Protein AF-A0A4Q2Y3R5-F1 (afdb_monomer_lite)

Radius of gyration: 30.72 Å; chains: 1; bounding box: 62×29×114 Å

pLDDT: mean 72.56, std 15.5, range [35.69, 91.5]

Structure (mmCIF, N/CA/C/O backbone):
data_AF-A0A4Q2Y3R5-F1
#
_entry.id   AF-A0A4Q2Y3R5-F1
#
loop_
_atom_site.group_PDB
_atom_site.id
_atom_site.type_symbol
_atom_site.label_atom_id
_atom_site.label_alt_id
_atom_site.label_comp_id
_atom_site.label_asym_id
_atom_site.label_entity_id
_atom_site.label_seq_id
_atom_site.pdbx_PDB_ins_code
_atom_site.Cartn_x
_atom_site.Cartn_y
_atom_site.Cartn_z
_atom_site.occupancy
_atom_site.B_iso_or_equiv
_atom_site.auth_seq_id
_atom_site.auth_comp_id
_atom_site.auth_asym_id
_atom_site.auth_atom_id
_atom_site.pdbx_PDB_model_num
ATOM 1 N N . MET A 1 1 ? -35.146 8.384 -92.054 1.00 38.84 1 MET A N 1
ATOM 2 C CA . MET A 1 1 ? -33.990 7.557 -91.633 1.00 38.84 1 MET A CA 1
ATOM 3 C C . MET A 1 1 ? -33.474 8.160 -90.329 1.00 38.84 1 MET A C 1
ATO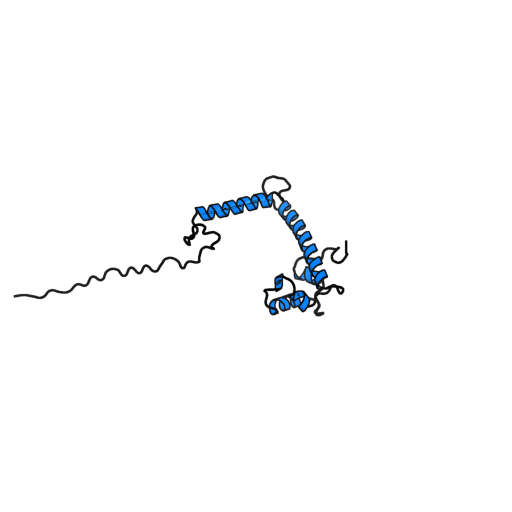M 5 O O . MET A 1 1 ? -33.186 9.342 -90.345 1.00 38.84 1 MET A O 1
ATOM 9 N N . LYS A 1 2 ? -33.761 7.505 -89.189 1.00 41.31 2 LYS A N 1
ATOM 10 C CA . LYS A 1 2 ? -32.809 6.776 -88.305 1.00 41.31 2 LYS A CA 1
ATOM 11 C C . LYS A 1 2 ? -31.945 7.717 -87.447 1.00 41.31 2 LYS A C 1
ATOM 13 O O . LYS A 1 2 ? -31.277 8.553 -88.025 1.00 41.31 2 LYS A O 1
ATOM 18 N N . THR A 1 3 ? -31.808 7.627 -86.126 1.00 42.69 3 THR A N 1
ATOM 19 C CA . THR A 1 3 ? -32.477 6.961 -84.984 1.00 42.69 3 THR A CA 1
ATOM 20 C C . THR A 1 3 ? -31.718 7.471 -83.747 1.00 42.69 3 THR A C 1
ATOM 22 O O . THR A 1 3 ? -30.535 7.787 -83.838 1.00 42.69 3 THR A O 1
ATOM 25 N N . ILE A 1 4 ? -32.397 7.547 -82.608 1.00 51.91 4 ILE A N 1
ATOM 26 C CA . ILE A 1 4 ? -31.857 7.869 -81.279 1.00 51.91 4 ILE A CA 1
ATOM 27 C C . ILE A 1 4 ? -30.954 6.712 -80.787 1.00 51.91 4 ILE A C 1
ATOM 29 O O . ILE A 1 4 ? -31.350 5.559 -80.940 1.00 51.91 4 ILE A O 1
ATOM 33 N N . SER A 1 5 ? -29.807 7.005 -80.157 1.00 44.25 5 SER A N 1
ATOM 34 C CA . SER A 1 5 ? -29.002 6.061 -79.342 1.00 44.25 5 SER A CA 1
ATOM 35 C C . SER A 1 5 ? -28.635 6.759 -78.020 1.00 44.25 5 SER A C 1
ATOM 37 O O . SER A 1 5 ? -27.967 7.786 -78.052 1.00 44.25 5 SER A O 1
ATOM 39 N N . ALA A 1 6 ? -29.287 6.420 -76.897 1.00 49.78 6 ALA A N 1
ATOM 40 C CA . ALA A 1 6 ? -28.858 5.444 -75.869 1.00 49.78 6 ALA A CA 1
ATOM 41 C C . ALA A 1 6 ? -27.566 5.883 -75.138 1.00 49.78 6 ALA A C 1
ATOM 43 O O . ALA A 1 6 ? -26.480 5.799 -75.695 1.00 49.78 6 ALA A O 1
ATOM 44 N N . LEU A 1 7 ? -27.656 6.563 -73.985 1.00 48.22 7 LEU A N 1
ATOM 45 C CA . LEU A 1 7 ? -27.725 6.006 -72.616 1.00 48.22 7 LEU A CA 1
ATOM 46 C C . LEU A 1 7 ? -26.669 4.923 -72.338 1.00 48.22 7 LEU A C 1
ATOM 48 O O . LEU A 1 7 ? -26.931 3.762 -72.612 1.00 48.22 7 LEU A O 1
ATOM 52 N N . PHE A 1 8 ? -25.559 5.294 -71.689 1.00 39.38 8 PHE A N 1
ATOM 53 C CA . PHE A 1 8 ? -24.842 4.430 -70.744 1.00 39.38 8 PHE A CA 1
ATOM 54 C C . PHE A 1 8 ? -24.212 5.280 -69.634 1.00 39.38 8 PHE A C 1
ATOM 56 O O . PHE A 1 8 ? -23.312 6.085 -69.855 1.00 39.38 8 PHE A O 1
ATOM 63 N N . ILE A 1 9 ? -24.749 5.094 -68.431 1.00 51.03 9 ILE A N 1
ATOM 64 C CA . ILE A 1 9 ? -24.208 5.551 -67.155 1.00 51.03 9 ILE A CA 1
ATOM 65 C C . ILE A 1 9 ? -23.039 4.624 -66.810 1.00 51.03 9 ILE A C 1
ATOM 67 O O . ILE A 1 9 ? -23.237 3.415 -66.708 1.00 51.03 9 ILE A O 1
ATOM 71 N N . THR A 1 10 ? -21.850 5.170 -66.566 1.00 46.34 10 THR A N 1
ATOM 72 C CA . THR A 1 10 ? -20.802 4.469 -65.809 1.00 46.34 10 THR A CA 1
ATOM 73 C C . THR A 1 10 ? -20.562 5.217 -64.510 1.00 46.34 10 THR A C 1
ATOM 75 O O . THR A 1 10 ? -19.721 6.107 -64.412 1.00 46.34 10 THR A O 1
ATOM 78 N N . PHE A 1 11 ? -21.358 4.843 -63.513 1.00 39.31 11 PHE A N 1
ATOM 79 C CA . PHE A 1 11 ? -21.099 5.110 -62.109 1.00 39.31 11 PHE A CA 1
ATOM 80 C C . PHE A 1 11 ? -20.009 4.120 -61.678 1.00 39.31 11 PHE A C 1
ATOM 82 O O . PHE A 1 11 ? -20.286 2.940 -61.471 1.00 39.31 11 PHE A O 1
ATOM 89 N N . ALA A 1 12 ? -18.757 4.567 -61.623 1.00 49.81 12 ALA A N 1
ATOM 90 C CA . ALA A 1 12 ? -17.654 3.777 -61.097 1.00 49.81 12 ALA A CA 1
ATOM 91 C C . ALA A 1 12 ? -17.049 4.511 -59.901 1.00 49.81 12 ALA A C 1
ATOM 93 O O . ALA A 1 12 ? -16.495 5.596 -60.046 1.00 49.81 12 ALA A O 1
ATOM 94 N N . GLY A 1 13 ? -17.149 3.883 -58.730 1.00 41.16 13 GLY A N 1
ATOM 95 C CA . GLY A 1 13 ? -16.237 4.146 -57.625 1.00 41.16 13 GLY A CA 1
ATOM 96 C C . GLY A 1 13 ? -16.736 5.103 -56.549 1.00 41.16 13 GLY A C 1
ATOM 97 O O . GLY A 1 13 ? -16.105 6.117 -56.280 1.00 41.16 13 GLY A O 1
ATOM 98 N N . ILE A 1 14 ? -17.775 4.707 -55.813 1.00 48.31 14 ILE A N 1
ATOM 99 C CA . ILE A 1 14 ? -17.756 4.941 -54.361 1.00 48.31 14 ILE A CA 1
ATOM 100 C C . ILE A 1 14 ? -16.606 4.102 -53.789 1.00 48.31 14 ILE A C 1
ATOM 102 O O . ILE A 1 14 ? -16.787 2.935 -53.455 1.00 48.31 14 ILE A O 1
ATOM 106 N N . CYS A 1 15 ? -15.405 4.678 -53.712 1.00 39.19 15 CYS A N 1
ATOM 107 C CA . CYS A 1 15 ? -14.389 4.184 -52.792 1.00 39.19 15 CYS A CA 1
ATOM 108 C C . CYS A 1 15 ? -14.652 4.876 -51.457 1.00 39.19 15 CYS A C 1
ATOM 110 O O . CYS A 1 15 ? -14.171 5.977 -51.195 1.00 39.19 15 CYS A O 1
ATOM 112 N N . GLY A 1 16 ? -15.508 4.260 -50.643 1.00 35.69 16 GLY A N 1
ATOM 113 C CA . GLY A 1 16 ? -15.590 4.601 -49.234 1.00 35.69 16 GLY A CA 1
ATOM 114 C C . GLY A 1 16 ? -14.249 4.280 -48.586 1.00 35.69 16 GLY A C 1
ATOM 115 O O . GLY A 1 16 ? -14.014 3.142 -48.189 1.00 35.69 16 GLY A O 1
ATOM 116 N N . ALA A 1 17 ? -13.377 5.279 -48.466 1.00 41.66 17 ALA A N 1
ATOM 117 C CA . ALA A 1 17 ? -12.317 5.263 -47.474 1.00 41.66 17 ALA A CA 1
ATOM 118 C C . ALA A 1 17 ? -12.981 5.469 -46.107 1.00 41.66 17 ALA A C 1
ATOM 120 O O . ALA A 1 17 ? -13.064 6.580 -45.586 1.00 41.66 17 ALA A O 1
ATOM 121 N N . VAL A 1 18 ? -13.526 4.385 -45.555 1.00 45.97 18 VAL A N 1
ATOM 122 C CA . VAL A 1 18 ? -13.724 4.288 -44.110 1.00 45.97 18 VAL A CA 1
ATOM 123 C C . VAL A 1 18 ? -12.323 4.427 -43.494 1.00 45.97 18 VAL A C 1
ATOM 125 O O . VAL A 1 18 ? -11.424 3.683 -43.892 1.00 45.97 18 VAL A O 1
ATOM 128 N N . PRO A 1 19 ? -12.098 5.413 -42.612 1.00 44.19 19 PRO A N 1
ATOM 129 C CA . PRO A 1 19 ? -10.774 5.742 -42.093 1.00 44.19 19 PRO A CA 1
ATOM 130 C C . PRO A 1 19 ? -10.166 4.525 -41.379 1.00 44.19 19 PRO A C 1
ATOM 132 O O . PRO A 1 19 ? -10.845 3.916 -40.546 1.00 44.19 19 PRO A O 1
ATOM 135 N N . PRO A 1 20 ? -8.913 4.135 -41.676 1.00 40.59 20 PRO A N 1
ATOM 136 C CA . PRO A 1 20 ? -8.260 3.088 -40.918 1.00 40.59 20 PRO A CA 1
ATOM 137 C C . PRO A 1 20 ? -7.911 3.639 -39.538 1.00 40.59 20 PRO A C 1
ATOM 139 O O . PRO A 1 20 ? -7.067 4.516 -39.396 1.00 40.59 20 PRO A O 1
ATOM 142 N N . GLY A 1 21 ? -8.560 3.083 -38.524 1.00 43.09 21 GLY A N 1
ATOM 143 C CA . GLY A 1 21 ? -8.146 3.242 -37.141 1.00 43.09 21 GLY A CA 1
ATOM 144 C C . GLY A 1 21 ? -8.957 4.290 -36.405 1.00 43.09 21 GLY A C 1
ATOM 145 O O . GLY A 1 21 ? -8.689 5.484 -36.459 1.00 43.09 21 GLY A O 1
ATOM 146 N N . ALA A 1 22 ? -9.913 3.813 -35.616 1.00 39.59 22 ALA A N 1
ATOM 147 C CA . ALA A 1 22 ? -10.226 4.475 -34.367 1.00 39.59 22 ALA A CA 1
ATOM 148 C C . ALA A 1 22 ? -8.897 4.736 -33.635 1.00 39.59 22 ALA A C 1
ATOM 150 O O . ALA A 1 22 ? -8.223 3.783 -33.243 1.00 39.59 22 ALA A O 1
ATOM 151 N N . SER A 1 23 ? -8.500 6.005 -33.502 1.00 43.03 23 SER A N 1
ATOM 152 C CA . SER A 1 23 ? -7.395 6.410 -32.639 1.00 43.03 23 SER A CA 1
ATOM 153 C C . SER A 1 23 ? -7.738 5.994 -31.213 1.00 43.03 23 SER A C 1
ATOM 155 O O . SER A 1 23 ? -8.347 6.743 -30.452 1.00 43.03 23 SER A O 1
ATOM 157 N N . 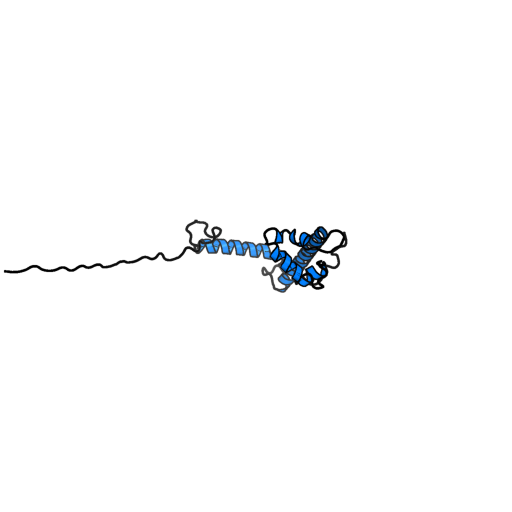THR A 1 24 ? -7.321 4.798 -30.810 1.00 47.53 24 THR A N 1
ATOM 158 C CA . THR A 1 24 ? -6.807 4.641 -29.456 1.00 47.53 24 THR A CA 1
ATOM 159 C C . THR A 1 24 ? -5.609 5.572 -29.401 1.00 47.53 24 THR A C 1
ATOM 161 O O . THR A 1 24 ? -4.536 5.203 -29.872 1.00 47.53 24 THR A O 1
ATOM 164 N N . SER A 1 25 ? -5.840 6.819 -28.976 1.00 52.25 25 SER A N 1
ATOM 165 C CA . SER A 1 25 ? -4.806 7.842 -28.859 1.00 52.25 25 SER A CA 1
ATOM 166 C C . SER A 1 25 ? -3.590 7.202 -28.213 1.00 52.25 25 SER A C 1
ATOM 168 O O . SER A 1 25 ? -3.709 6.659 -27.104 1.00 52.25 25 SER A O 1
ATOM 170 N N . ALA A 1 26 ? -2.454 7.230 -28.909 1.00 56.66 26 ALA A N 1
ATOM 171 C CA . ALA A 1 26 ? -1.190 6.911 -28.282 1.00 56.66 26 ALA A CA 1
ATOM 172 C C . ALA A 1 26 ? -1.122 7.697 -26.962 1.00 56.66 26 ALA A C 1
ATOM 174 O O . ALA A 1 26 ? -1.508 8.870 -26.924 1.00 56.66 26 ALA A O 1
ATOM 175 N N . PRO A 1 27 ? -0.749 7.063 -25.842 1.00 60.25 27 PRO A N 1
ATOM 176 C CA . PRO A 1 27 ? -0.637 7.791 -24.594 1.00 60.25 27 PRO A CA 1
ATOM 177 C C . PRO A 1 27 ? 0.349 8.949 -24.791 1.00 60.25 27 PRO A C 1
ATOM 179 O O . PRO A 1 27 ? 1.497 8.725 -25.164 1.00 60.25 27 PRO A O 1
ATOM 182 N N . ALA A 1 28 ? -0.102 10.176 -24.520 1.00 62.09 28 ALA A N 1
ATOM 183 C CA . ALA A 1 28 ? 0.598 11.427 -24.842 1.00 62.09 28 ALA A CA 1
ATOM 184 C C . ALA A 1 28 ? 2.015 11.572 -24.243 1.00 62.09 28 ALA A C 1
ATOM 186 O O . ALA A 1 28 ? 2.706 12.539 -24.528 1.00 62.09 28 ALA A O 1
ATOM 187 N N . PHE A 1 29 ? 2.452 10.645 -23.384 1.00 66.00 29 PHE A N 1
ATOM 188 C CA . PHE A 1 29 ? 3.823 10.615 -22.869 1.00 66.00 29 PHE A CA 1
ATOM 189 C C . PHE A 1 29 ? 4.821 9.900 -23.801 1.00 66.00 29 PHE A C 1
ATOM 191 O O . PHE A 1 29 ? 6.022 10.007 -23.574 1.00 66.00 29 PHE A O 1
ATOM 198 N N . LEU A 1 30 ? 4.342 9.129 -24.784 1.00 64.25 30 LEU A N 1
ATOM 199 C CA . LEU A 1 30 ? 5.155 8.378 -25.753 1.00 64.25 30 LEU A CA 1
ATOM 200 C C . LEU A 1 30 ? 5.209 9.052 -27.128 1.00 64.25 30 LEU A C 1
ATOM 202 O O . LEU A 1 30 ? 6.193 8.890 -27.833 1.00 64.25 30 LEU A O 1
ATOM 206 N N . ASP A 1 31 ? 4.156 9.782 -27.483 1.00 69.94 31 ASP A N 1
ATOM 207 C CA . ASP A 1 31 ? 4.023 10.546 -28.723 1.00 69.94 31 ASP A CA 1
ATOM 208 C C . ASP A 1 31 ? 4.627 11.945 -28.512 1.00 69.94 31 ASP A C 1
ATOM 210 O O . ASP A 1 31 ? 3.978 12.857 -27.995 1.00 69.94 31 ASP A O 1
ATOM 214 N N . VAL A 1 32 ? 5.926 12.068 -28.789 1.00 68.69 32 VAL A N 1
ATOM 215 C CA . VAL A 1 32 ? 6.720 13.278 -28.520 1.00 68.69 32 VAL A CA 1
ATOM 216 C C . VAL A 1 32 ? 6.488 14.319 -29.611 1.00 68.69 32 VAL A C 1
ATOM 218 O O . VAL A 1 32 ? 6.559 15.521 -29.339 1.00 68.69 32 VAL A O 1
ATOM 221 N N . ASN A 1 33 ? 6.221 13.875 -30.840 1.00 71.06 33 ASN A N 1
ATOM 222 C CA . ASN A 1 33 ? 5.956 14.755 -31.973 1.00 71.06 33 ASN A CA 1
ATOM 223 C C . ASN A 1 33 ? 4.468 15.168 -32.090 1.00 71.06 33 ASN A C 1
ATOM 225 O O . ASN A 1 33 ? 4.165 16.120 -32.813 1.00 71.06 33 ASN A O 1
ATOM 229 N N . GLY A 1 34 ? 3.572 14.529 -31.330 1.00 69.12 34 GLY A N 1
ATOM 230 C CA . GLY A 1 34 ? 2.147 14.843 -31.251 1.00 69.12 34 GLY A CA 1
ATOM 231 C C . GLY A 1 34 ? 1.360 14.446 -32.499 1.00 69.12 34 GLY A C 1
ATOM 232 O O . GLY A 1 34 ? 0.318 15.054 -32.768 1.00 69.12 34 GLY A O 1
ATOM 233 N N . ASP A 1 35 ? 1.863 13.497 -33.291 1.00 73.94 35 ASP A N 1
ATOM 234 C CA . ASP A 1 35 ? 1.247 13.075 -34.554 1.00 73.94 35 ASP A CA 1
ATOM 235 C C . ASP A 1 35 ? 0.155 12.000 -34.375 1.00 73.94 35 ASP A C 1
ATOM 237 O O . ASP A 1 35 ? -0.567 11.667 -35.322 1.00 73.94 35 ASP A O 1
ATOM 241 N N . GLY A 1 36 ? -0.035 11.517 -33.143 1.00 67.06 36 GLY A N 1
ATOM 242 C CA . GLY A 1 36 ? -1.024 10.512 -32.769 1.00 67.06 36 GLY A CA 1
ATOM 243 C C . GLY A 1 36 ? -0.579 9.067 -33.016 1.00 67.06 36 GLY A C 1
ATOM 244 O O . GLY A 1 36 ? -1.369 8.153 -32.744 1.00 67.06 36 GLY A O 1
ATOM 245 N N . VAL A 1 37 ? 0.645 8.836 -33.504 1.00 74.00 37 VAL A N 1
ATOM 246 C CA . VAL A 1 37 ? 1.220 7.527 -33.841 1.00 74.00 37 VAL A CA 1
ATOM 247 C C . VAL A 1 37 ? 2.574 7.363 -33.152 1.00 74.00 37 VAL A C 1
ATOM 249 O O . VAL A 1 37 ? 3.489 8.145 -33.328 1.00 74.00 37 VAL A O 1
ATOM 252 N N . ILE A 1 38 ? 2.757 6.268 -32.412 1.00 71.62 38 ILE A N 1
ATOM 253 C CA . ILE A 1 38 ? 4.075 5.967 -31.837 1.00 71.62 38 ILE A CA 1
ATOM 254 C C . ILE A 1 38 ? 4.985 5.455 -32.953 1.00 71.62 38 ILE A C 1
ATOM 256 O O . ILE A 1 38 ? 4.830 4.318 -33.414 1.00 71.62 38 ILE A O 1
ATOM 260 N N . SER A 1 39 ? 5.947 6.271 -33.370 1.00 73.81 39 SER A N 1
ATOM 261 C CA . SER A 1 39 ? 6.983 5.856 -34.314 1.00 73.81 39 SER A CA 1
ATOM 262 C C . SER A 1 39 ? 7.986 4.890 -33.665 1.00 73.81 39 SER A C 1
ATOM 264 O O . SER A 1 39 ? 8.148 4.836 -32.442 1.00 73.81 39 SER A O 1
ATOM 266 N N . GLU A 1 40 ? 8.712 4.114 -34.477 1.00 73.06 40 GLU A N 1
ATOM 267 C CA . GLU A 1 40 ? 9.755 3.216 -33.953 1.00 73.06 40 GLU A CA 1
ATOM 268 C C . GLU A 1 40 ? 10.851 3.973 -33.191 1.00 73.06 40 GLU A C 1
ATOM 270 O O . GLU A 1 40 ? 11.368 3.459 -32.200 1.00 73.06 40 GLU A O 1
ATOM 275 N N . SER A 1 41 ? 11.152 5.209 -33.602 1.00 72.62 41 SER A N 1
ATOM 276 C CA . SER A 1 41 ? 12.127 6.072 -32.930 1.00 72.62 41 SER A CA 1
ATOM 277 C C . SER A 1 41 ? 11.652 6.512 -31.544 1.00 72.62 41 SER A C 1
ATOM 279 O O . SER A 1 41 ? 12.439 6.531 -30.599 1.00 72.62 41 SER A O 1
ATOM 281 N N . GLU A 1 42 ? 10.374 6.859 -31.396 1.00 73.19 42 GLU A N 1
ATOM 282 C CA . GLU A 1 42 ? 9.800 7.253 -30.103 1.00 73.19 42 GLU A CA 1
ATOM 283 C C . GLU A 1 42 ? 9.696 6.063 -29.150 1.00 73.19 42 GLU A C 1
ATOM 285 O O . GLU A 1 42 ? 9.981 6.177 -27.954 1.00 73.19 42 GLU A O 1
ATOM 290 N N . ARG A 1 43 ? 9.383 4.882 -29.695 1.00 73.94 43 ARG A N 1
ATOM 291 C CA . ARG A 1 43 ? 9.422 3.628 -28.943 1.00 73.94 43 ARG A CA 1
ATOM 292 C C . ARG A 1 43 ? 10.835 3.310 -28.449 1.00 73.94 43 ARG A C 1
ATOM 294 O O . ARG A 1 43 ? 10.988 2.967 -27.279 1.00 73.94 43 ARG A O 1
ATOM 301 N N . GLN A 1 44 ? 11.855 3.462 -29.295 1.00 72.75 44 GLN A N 1
ATOM 302 C CA . GLN A 1 44 ? 13.257 3.232 -28.924 1.00 72.75 44 GLN A CA 1
ATOM 303 C C . GLN A 1 44 ? 13.730 4.198 -27.838 1.00 72.75 44 GLN A C 1
ATOM 305 O O . GLN A 1 44 ? 14.260 3.749 -26.827 1.00 72.75 44 GLN A O 1
ATOM 310 N N . ALA A 1 45 ? 13.456 5.497 -27.972 1.00 73.38 45 ALA A N 1
ATOM 311 C CA . ALA A 1 45 ? 13.831 6.484 -26.959 1.00 73.38 45 ALA A CA 1
ATOM 312 C C . ALA A 1 45 ? 13.204 6.173 -25.586 1.00 73.38 45 ALA A C 1
ATOM 314 O O . ALA A 1 45 ? 13.860 6.281 -24.545 1.00 73.38 45 ALA A O 1
ATOM 315 N N . TYR A 1 46 ? 11.942 5.731 -25.569 1.00 68.69 46 TYR A N 1
ATOM 316 C CA . TYR A 1 46 ? 11.279 5.306 -24.338 1.00 68.69 46 TYR A CA 1
ATOM 317 C C . TYR A 1 46 ? 11.865 4.005 -23.773 1.00 68.69 46 TYR A C 1
ATOM 319 O O . TYR A 1 46 ? 12.072 3.894 -22.560 1.00 68.69 46 TYR A O 1
ATOM 327 N N . GLU A 1 47 ? 12.139 3.017 -24.627 1.00 73.00 47 GLU A N 1
ATOM 328 C CA . GLU A 1 47 ? 12.751 1.743 -24.241 1.00 73.00 47 GLU A CA 1
ATOM 329 C C . GLU A 1 47 ? 14.161 1.939 -23.673 1.00 73.00 47 GLU A C 1
ATOM 331 O O . GLU A 1 47 ? 14.463 1.364 -22.627 1.00 73.00 47 GLU A O 1
ATOM 336 N N . GLU A 1 48 ? 14.977 2.801 -24.280 1.00 71.81 48 GLU A N 1
ATOM 337 C CA . GLU A 1 48 ? 16.317 3.180 -23.816 1.00 71.81 48 GLU A CA 1
ATOM 338 C C . GLU A 1 48 ? 16.266 3.931 -22.486 1.00 71.81 48 GLU A C 1
ATOM 340 O O . GLU A 1 48 ? 16.982 3.579 -21.548 1.00 71.81 48 GLU A O 1
ATOM 345 N N . ALA A 1 49 ? 15.365 4.908 -22.338 1.00 70.25 49 ALA A N 1
ATOM 346 C CA . ALA A 1 49 ? 15.169 5.603 -21.066 1.00 70.25 49 ALA A CA 1
ATOM 347 C C . ALA A 1 49 ? 14.760 4.626 -19.950 1.00 70.25 49 ALA A C 1
ATOM 349 O O . ALA A 1 49 ? 15.266 4.685 -18.825 1.00 70.25 49 ALA A O 1
ATOM 350 N N . ARG A 1 50 ? 13.881 3.668 -20.267 1.00 71.88 50 ARG A N 1
ATOM 351 C CA . ARG A 1 50 ? 13.488 2.588 -19.355 1.00 71.88 50 ARG A CA 1
ATOM 352 C C . ARG A 1 50 ? 14.623 1.601 -19.089 1.00 71.88 50 ARG A C 1
ATOM 354 O O . ARG A 1 50 ? 14.695 1.096 -17.972 1.00 71.88 50 ARG A O 1
ATOM 361 N N . ALA A 1 51 ? 15.464 1.288 -20.071 1.00 67.81 51 ALA A N 1
ATOM 362 C CA . ALA A 1 51 ? 16.625 0.416 -19.911 1.00 67.81 51 ALA A CA 1
ATOM 363 C C . ALA A 1 51 ? 17.656 1.071 -18.984 1.00 67.81 51 ALA A C 1
ATOM 365 O O . ALA A 1 51 ? 18.023 0.473 -17.977 1.00 67.81 51 ALA A O 1
ATOM 366 N N . ASN A 1 52 ? 17.988 2.340 -19.216 1.00 64.94 52 ASN A N 1
ATOM 367 C CA . ASN A 1 52 ? 18.880 3.123 -18.360 1.00 64.94 52 ASN A CA 1
ATOM 368 C C . ASN A 1 52 ? 18.335 3.254 -16.928 1.00 64.94 52 ASN A C 1
ATOM 370 O O . ASN A 1 52 ? 19.079 3.106 -15.958 1.00 64.94 52 ASN A O 1
ATOM 374 N N . ALA A 1 53 ? 17.022 3.451 -16.766 1.00 64.56 53 ALA A N 1
ATOM 375 C CA . ALA A 1 53 ? 16.373 3.463 -15.452 1.00 64.56 53 ALA A CA 1
ATOM 376 C C . ALA A 1 53 ? 16.382 2.088 -14.753 1.00 64.56 53 ALA A C 1
ATOM 378 O O . ALA A 1 53 ? 16.386 2.017 -13.524 1.00 64.56 53 ALA A O 1
ATOM 379 N N . ARG A 1 54 ? 16.366 0.983 -15.512 1.00 65.00 54 ARG A N 1
ATOM 380 C CA . ARG A 1 54 ? 16.485 -0.378 -14.960 1.00 65.00 54 ARG A CA 1
ATOM 381 C C . ARG A 1 54 ? 17.912 -0.688 -14.532 1.00 65.00 54 ARG A C 1
ATOM 383 O O . ARG A 1 54 ? 18.069 -1.261 -13.463 1.00 65.00 54 ARG A O 1
ATOM 390 N N . VAL A 1 55 ? 18.907 -0.291 -15.325 1.00 63.03 55 VAL A N 1
ATOM 391 C CA . VAL A 1 55 ? 20.332 -0.475 -15.010 1.00 63.03 55 VAL A CA 1
ATOM 392 C C . VAL A 1 55 ? 20.688 0.315 -13.750 1.00 63.03 55 VAL A C 1
ATOM 394 O O . VAL A 1 55 ? 21.007 -0.287 -12.732 1.00 63.03 55 VAL A O 1
ATOM 397 N N . SER A 1 56 ? 20.460 1.632 -13.746 1.00 61.72 56 SER A N 1
ATOM 398 C CA . SER A 1 56 ? 20.705 2.483 -12.563 1.00 61.72 56 SER A CA 1
ATOM 399 C C . SER A 1 56 ? 19.881 2.080 -11.329 1.00 61.72 56 SER A C 1
ATOM 401 O O . SER A 1 56 ? 20.301 2.239 -10.185 1.00 61.72 56 SER A O 1
ATOM 403 N N . GLY A 1 57 ? 18.678 1.535 -11.533 1.00 62.09 57 GLY A N 1
ATOM 404 C CA . GLY A 1 57 ? 17.848 1.004 -10.454 1.00 62.09 57 GLY A CA 1
ATOM 405 C C . GLY A 1 57 ? 18.283 -0.374 -9.940 1.00 62.09 57 GLY A C 1
ATOM 406 O O . GLY A 1 57 ? 17.913 -0.727 -8.817 1.00 62.09 57 GLY A O 1
ATOM 407 N N . GLY A 1 58 ? 19.013 -1.142 -10.750 1.00 62.09 58 GLY A N 1
ATOM 408 C CA . GLY A 1 58 ? 19.540 -2.470 -10.441 1.00 62.09 58 GLY A CA 1
ATOM 409 C C . GLY A 1 58 ? 20.861 -2.415 -9.681 1.00 62.09 58 GLY A C 1
ATOM 410 O O . GLY A 1 58 ? 21.021 -3.187 -8.746 1.00 62.09 58 GLY A O 1
ATOM 411 N N . GLU A 1 59 ? 21.720 -1.432 -9.971 1.00 65.25 59 GLU A N 1
ATOM 412 C CA . GLU A 1 59 ? 23.035 -1.223 -9.327 1.00 65.25 59 GLU A CA 1
ATOM 413 C C . GLU A 1 59 ? 22.980 -1.177 -7.790 1.00 65.25 59 GLU A C 1
ATOM 415 O O . GLU A 1 59 ? 23.901 -1.600 -7.107 1.00 65.25 59 GLU A O 1
ATOM 420 N N . LYS A 1 60 ? 21.883 -0.680 -7.207 1.00 66.94 60 LYS A N 1
ATOM 421 C CA . LYS A 1 60 ? 21.707 -0.646 -5.740 1.00 66.94 60 LYS A CA 1
ATOM 422 C C . LYS A 1 60 ? 21.395 -2.008 -5.103 1.00 66.94 60 LYS A C 1
ATOM 424 O O . LYS A 1 60 ? 21.369 -2.098 -3.876 1.00 66.94 60 LYS A O 1
ATOM 429 N N . TRP A 1 61 ? 21.042 -3.007 -5.905 1.00 64.19 61 TRP A N 1
ATOM 430 C CA . TRP A 1 61 ? 20.634 -4.343 -5.460 1.00 64.19 61 TRP A CA 1
ATOM 431 C C . TRP A 1 61 ? 21.561 -5.444 -5.983 1.00 64.19 61 TRP A C 1
ATOM 433 O O . TRP A 1 61 ? 21.665 -6.473 -5.320 1.00 64.19 61 TRP A O 1
ATOM 443 N N . ASP A 1 62 ? 22.230 -5.186 -7.109 1.00 71.06 62 ASP A N 1
ATOM 444 C CA . ASP A 1 62 ? 23.339 -5.953 -7.679 1.00 71.06 62 ASP A CA 1
ATOM 445 C C . ASP A 1 62 ? 24.537 -5.898 -6.716 1.00 71.06 62 ASP A C 1
ATOM 447 O O . ASP A 1 62 ? 25.343 -4.967 -6.701 1.00 71.06 62 ASP A O 1
ATOM 451 N N . SER A 1 63 ? 24.571 -6.860 -5.800 1.00 68.69 63 SER A N 1
ATOM 452 C CA . SER A 1 63 ? 25.560 -6.926 -4.728 1.00 68.69 63 SER A CA 1
ATOM 453 C C . SER A 1 63 ? 26.866 -7.522 -5.239 1.00 68.69 63 SER A C 1
ATOM 455 O O . SER A 1 63 ? 27.940 -7.151 -4.753 1.00 68.69 63 SER A O 1
ATOM 457 N N . ASN A 1 64 ? 26.794 -8.426 -6.218 1.00 71.00 64 ASN A N 1
ATOM 458 C CA . ASN A 1 64 ? 27.958 -9.062 -6.829 1.00 71.00 64 ASN A CA 1
ATOM 459 C C . ASN A 1 64 ? 28.588 -8.222 -7.970 1.00 71.00 64 ASN A C 1
ATOM 461 O O . ASN A 1 64 ? 29.708 -8.527 -8.385 1.00 71.00 64 ASN A O 1
ATOM 465 N N . HIS A 1 65 ? 27.933 -7.126 -8.373 1.00 66.81 65 HIS A N 1
ATOM 466 C CA . HIS A 1 65 ? 28.337 -6.192 -9.431 1.00 66.81 65 HIS A CA 1
ATOM 467 C C . HIS A 1 65 ? 28.588 -6.891 -10.775 1.00 66.81 65 HIS A C 1
ATOM 469 O O . HIS A 1 65 ? 29.474 -6.487 -11.537 1.00 66.81 65 HIS A O 1
ATOM 475 N N . ASP A 1 66 ? 27.840 -7.958 -11.063 1.00 73.88 66 ASP A N 1
ATOM 476 C CA . ASP A 1 66 ? 27.953 -8.702 -12.319 1.00 73.88 66 ASP A CA 1
ATOM 477 C C . ASP A 1 66 ? 27.148 -8.065 -13.469 1.00 73.88 66 ASP A C 1
ATOM 479 O O . ASP A 1 66 ? 27.265 -8.484 -14.625 1.00 73.88 66 ASP A O 1
ATOM 483 N N . GLY A 1 67 ? 26.395 -6.997 -13.171 1.00 65.56 67 GLY A N 1
ATOM 484 C CA . GLY A 1 67 ? 25.568 -6.257 -14.118 1.00 65.56 67 GLY A CA 1
ATOM 485 C C . GLY A 1 67 ? 24.167 -6.845 -14.292 1.00 65.56 67 GLY A C 1
ATOM 486 O O . GLY A 1 67 ? 23.388 -6.331 -15.106 1.00 65.56 67 GLY A O 1
ATOM 487 N N . THR A 1 68 ? 23.814 -7.899 -13.553 1.00 71.44 68 THR A N 1
ATOM 488 C CA . THR A 1 68 ? 22.507 -8.554 -13.587 1.00 71.44 68 THR A CA 1
ATOM 489 C C . THR A 1 68 ? 21.963 -8.798 -12.183 1.00 71.44 68 THR A C 1
ATOM 491 O O . THR A 1 68 ? 22.584 -9.436 -11.357 1.00 71.44 68 THR A O 1
ATOM 494 N N . VAL A 1 69 ? 20.731 -8.348 -11.921 1.00 74.44 69 VAL A N 1
ATOM 495 C CA . VAL A 1 69 ? 20.065 -8.663 -10.646 1.00 74.44 69 VAL A CA 1
ATOM 496 C C . VAL A 1 69 ? 19.496 -10.076 -10.719 1.00 74.44 69 VAL A C 1
ATOM 498 O O . VAL A 1 69 ? 18.431 -10.290 -11.327 1.00 74.44 69 VAL A O 1
ATOM 501 N N . ASP A 1 70 ? 20.197 -11.020 -10.098 1.00 80.25 70 ASP A N 1
ATOM 502 C CA . ASP A 1 70 ? 19.774 -12.415 -10.020 1.00 80.25 70 ASP A CA 1
ATOM 503 C C . ASP A 1 70 ? 18.548 -12.603 -9.096 1.00 80.25 70 ASP A C 1
ATOM 505 O O . ASP A 1 70 ? 18.038 -11.672 -8.461 1.00 80.25 70 ASP A O 1
ATOM 509 N N . GLU A 1 71 ? 17.990 -13.815 -9.066 1.00 78.44 71 GLU A N 1
ATOM 510 C CA . GLU A 1 71 ? 16.804 -14.103 -8.250 1.00 78.44 71 GLU A CA 1
ATOM 511 C C . GLU A 1 71 ? 17.092 -14.046 -6.738 1.00 78.44 71 GLU A C 1
ATOM 513 O O . GLU A 1 71 ? 16.229 -13.624 -5.967 1.00 78.44 71 GLU A O 1
ATOM 518 N N . GLY A 1 72 ? 18.296 -14.416 -6.299 1.00 78.12 72 GLY A N 1
ATOM 519 C CA . GLY A 1 72 ? 18.703 -14.335 -4.896 1.00 78.12 72 GLY A CA 1
ATOM 520 C C . GLY A 1 72 ? 18.847 -12.888 -4.425 1.00 78.12 72 GLY A C 1
ATOM 521 O O . GLY A 1 72 ? 18.321 -12.515 -3.372 1.00 78.12 72 GLY A O 1
ATOM 522 N N . GLU A 1 73 ? 19.471 -12.044 -5.238 1.00 79.12 73 GLU A N 1
ATOM 523 C CA . GLU A 1 73 ? 19.596 -10.605 -5.009 1.00 79.12 73 GLU A CA 1
ATOM 524 C C . GLU A 1 73 ? 18.234 -9.913 -5.042 1.00 79.12 73 GLU A C 1
ATOM 526 O O . GLU A 1 73 ? 17.920 -9.087 -4.177 1.00 79.12 73 GLU A O 1
ATOM 531 N N . ARG A 1 74 ? 17.357 -10.311 -5.972 1.00 77.19 74 ARG A N 1
ATOM 532 C CA . ARG A 1 74 ? 15.966 -9.844 -6.017 1.00 77.19 74 ARG A CA 1
ATOM 533 C C . ARG A 1 74 ? 15.219 -10.205 -4.740 1.00 77.19 74 ARG A C 1
ATOM 535 O O . ARG A 1 74 ? 14.518 -9.353 -4.194 1.00 77.19 74 ARG A O 1
ATOM 542 N N . GLN A 1 75 ? 15.353 -11.433 -4.248 1.00 80.81 75 GLN A N 1
ATOM 543 C CA . GLN A 1 75 ? 14.696 -11.865 -3.013 1.00 80.81 75 GLN A CA 1
ATOM 544 C C . GLN A 1 75 ? 15.228 -11.112 -1.794 1.00 80.81 75 GLN A C 1
ATOM 546 O O . GLN A 1 75 ? 14.431 -10.667 -0.964 1.00 80.81 75 GLN A O 1
ATOM 551 N N . ALA A 1 76 ? 16.540 -10.885 -1.714 1.00 80.62 76 ALA A N 1
ATOM 552 C CA . ALA A 1 76 ? 17.145 -10.076 -0.660 1.00 80.62 76 ALA A CA 1
ATOM 553 C C . ALA A 1 76 ? 16.635 -8.624 -0.697 1.00 80.62 76 ALA A C 1
ATOM 555 O O . ALA A 1 76 ? 16.199 -8.083 0.325 1.00 80.62 76 ALA A O 1
ATOM 556 N N . ALA A 1 77 ? 16.593 -8.012 -1.882 1.00 81.44 77 ALA A N 1
ATOM 557 C CA . ALA A 1 77 ? 16.047 -6.674 -2.083 1.00 81.44 77 ALA A CA 1
ATOM 558 C C . ALA A 1 77 ? 14.567 -6.594 -1.682 1.00 81.44 77 ALA A C 1
ATOM 560 O O . ALA A 1 77 ? 14.161 -5.687 -0.948 1.00 81.44 77 ALA A O 1
ATOM 561 N N . VAL A 1 78 ? 13.755 -7.565 -2.112 1.00 83.50 78 VAL A N 1
ATOM 562 C CA . VAL A 1 78 ? 12.333 -7.658 -1.756 1.00 83.50 78 VAL A CA 1
ATOM 563 C C . VAL A 1 78 ? 12.161 -7.825 -0.250 1.00 83.50 78 VAL A C 1
ATOM 565 O O . VAL A 1 78 ? 11.305 -7.153 0.317 1.00 83.50 78 VAL A O 1
ATOM 568 N N . ALA A 1 79 ? 12.97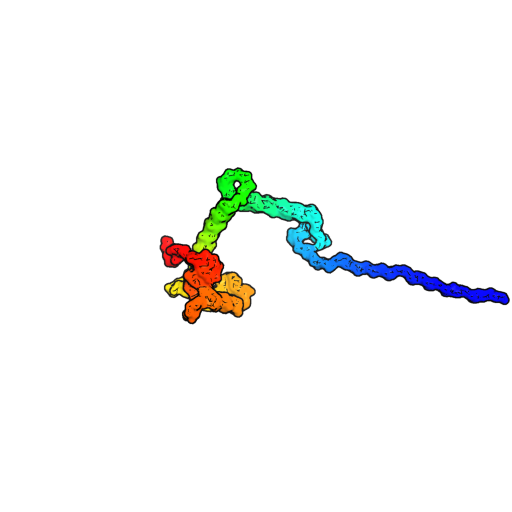6 -8.641 0.420 1.00 83.44 79 ALA A N 1
ATOM 569 C CA . ALA A 1 79 ? 12.911 -8.823 1.868 1.00 83.44 79 ALA A CA 1
ATOM 570 C C . ALA A 1 79 ? 13.226 -7.523 2.628 1.00 83.44 79 ALA A C 1
ATOM 572 O O . ALA A 1 79 ? 12.476 -7.135 3.528 1.00 83.44 79 ALA A O 1
ATOM 573 N N . ILE A 1 80 ? 14.275 -6.797 2.225 1.00 82.56 80 ILE A N 1
ATOM 574 C CA . ILE A 1 80 ? 14.640 -5.498 2.818 1.00 82.56 80 ILE A CA 1
ATOM 575 C C . ILE A 1 80 ? 13.514 -4.480 2.617 1.00 82.56 80 ILE A C 1
ATOM 577 O O . ILE A 1 80 ? 13.113 -3.774 3.548 1.00 82.56 80 ILE A O 1
ATOM 581 N N . LEU A 1 81 ? 12.990 -4.393 1.394 1.00 81.88 81 LEU A N 1
ATOM 582 C CA . LEU A 1 81 ? 11.908 -3.478 1.050 1.00 81.88 81 LEU A CA 1
ATOM 583 C C . LEU A 1 81 ? 10.618 -3.830 1.792 1.00 81.88 81 LEU A C 1
ATOM 585 O O . LEU A 1 81 ? 9.961 -2.928 2.313 1.00 81.88 81 LEU A O 1
ATOM 589 N N . LYS A 1 82 ? 10.289 -5.121 1.886 1.00 84.38 82 LYS A N 1
ATOM 590 C CA . LYS A 1 82 ? 9.136 -5.625 2.628 1.00 84.38 82 LYS A CA 1
ATOM 591 C C . LYS A 1 82 ? 9.245 -5.268 4.105 1.00 84.38 82 LYS A C 1
ATOM 593 O O . LYS A 1 82 ? 8.338 -4.623 4.606 1.00 84.38 82 LYS A O 1
ATOM 598 N N . GLY A 1 83 ? 10.373 -5.531 4.766 1.00 83.12 83 GLY A N 1
ATOM 599 C CA . GLY A 1 83 ? 10.556 -5.162 6.176 1.00 83.12 83 GLY A CA 1
ATOM 600 C C . GLY A 1 83 ? 10.411 -3.655 6.438 1.00 83.12 83 GLY A C 1
ATOM 601 O O . GLY A 1 83 ? 9.768 -3.241 7.407 1.00 83.12 83 GLY A O 1
ATOM 602 N N . ARG A 1 84 ? 10.944 -2.808 5.543 1.00 83.25 84 ARG A N 1
ATOM 603 C CA . ARG A 1 84 ? 10.772 -1.343 5.626 1.00 83.25 84 ARG A CA 1
ATOM 604 C C . ARG A 1 84 ? 9.317 -0.918 5.427 1.00 83.25 84 ARG A C 1
ATOM 606 O O . ARG A 1 84 ? 8.856 -0.014 6.119 1.00 83.25 84 ARG A O 1
ATOM 613 N N . MET A 1 85 ? 8.616 -1.529 4.473 1.00 81.88 85 MET A N 1
ATOM 614 C CA . MET A 1 85 ? 7.199 -1.258 4.224 1.00 81.88 85 MET A CA 1
ATOM 615 C C . MET A 1 85 ? 6.336 -1.727 5.391 1.00 81.88 85 MET A C 1
ATOM 617 O O . MET A 1 85 ? 5.526 -0.947 5.871 1.00 81.88 85 MET A O 1
ATOM 621 N N . ASP A 1 86 ? 6.560 -2.937 5.893 1.00 84.81 86 ASP A N 1
ATOM 622 C CA . ASP A 1 86 ? 5.841 -3.515 7.027 1.00 84.81 86 ASP A CA 1
ATOM 623 C C . ASP A 1 86 ? 6.013 -2.654 8.285 1.00 84.81 86 ASP A C 1
ATOM 625 O O . ASP A 1 86 ? 5.036 -2.368 8.968 1.00 84.81 86 ASP A O 1
ATOM 629 N N . SER A 1 87 ? 7.216 -2.124 8.535 1.00 85.00 87 SER A N 1
ATOM 630 C CA . SER A 1 87 ? 7.449 -1.190 9.650 1.00 85.00 87 SER A CA 1
ATOM 631 C C . SER A 1 87 ? 6.662 0.118 9.503 1.00 85.00 87 SER A C 1
ATOM 633 O O . SER A 1 87 ? 6.080 0.594 10.471 1.00 85.00 87 SER A O 1
ATOM 635 N N . LYS A 1 88 ? 6.620 0.699 8.295 1.00 84.81 88 LYS A N 1
ATOM 636 C CA . LYS A 1 88 ? 5.848 1.927 8.026 1.00 84.81 88 LYS A CA 1
ATOM 637 C C . LYS A 1 88 ? 4.345 1.692 8.103 1.00 84.81 88 LYS A C 1
ATOM 639 O O . LYS A 1 88 ? 3.601 2.556 8.539 1.00 84.81 88 LYS A O 1
ATOM 644 N N . VAL A 1 89 ? 3.892 0.539 7.628 1.00 84.62 89 VAL A N 1
ATOM 645 C CA . VAL A 1 89 ? 2.483 0.159 7.682 1.00 84.62 89 VAL A CA 1
ATOM 646 C C . VAL A 1 89 ? 2.060 -0.045 9.132 1.00 84.62 89 VAL A C 1
ATOM 648 O O . VAL A 1 89 ? 1.010 0.453 9.511 1.00 84.62 89 VAL A O 1
ATOM 651 N N . ALA A 1 90 ? 2.895 -0.691 9.948 1.00 85.12 90 ALA A N 1
ATOM 652 C CA . ALA A 1 90 ? 2.653 -0.822 11.379 1.00 85.12 90 ALA A CA 1
ATOM 653 C C . ALA A 1 90 ? 2.632 0.537 12.095 1.00 85.12 90 ALA A C 1
ATOM 655 O O . ALA A 1 90 ? 1.750 0.758 12.913 1.00 85.12 90 ALA A O 1
ATOM 656 N N . SER A 1 91 ? 3.548 1.462 11.776 1.00 84.50 91 SER A N 1
ATOM 657 C CA . SER A 1 91 ? 3.525 2.794 12.399 1.00 84.50 91 SER A CA 1
ATOM 658 C C . SER A 1 91 ? 2.264 3.570 12.025 1.00 84.50 91 SER A C 1
ATOM 660 O O . SER A 1 91 ? 1.578 4.056 12.905 1.00 84.50 91 SER A O 1
ATOM 662 N N . LEU A 1 92 ? 1.901 3.600 10.737 1.00 84.25 92 LEU A N 1
ATOM 663 C CA . LEU A 1 92 ? 0.671 4.258 10.281 1.00 84.25 92 LEU A CA 1
ATOM 664 C C . LEU A 1 92 ? -0.588 3.634 10.888 1.00 84.25 92 LEU A C 1
ATOM 666 O O . LEU A 1 92 ? -1.567 4.335 11.105 1.00 84.25 92 LEU A O 1
ATOM 670 N N . PHE A 1 93 ? -0.572 2.320 11.117 1.00 85.94 93 PHE A N 1
ATOM 671 C CA . PHE A 1 93 ? -1.660 1.620 11.785 1.00 85.94 93 PHE A CA 1
ATOM 672 C C . PHE A 1 93 ? -1.805 2.103 13.232 1.00 85.94 93 PHE A C 1
ATOM 674 O O . PHE A 1 93 ? -2.897 2.480 13.633 1.00 85.94 93 PHE A O 1
ATOM 681 N N . LEU A 1 94 ? -0.709 2.134 13.992 1.00 85.62 94 LEU A N 1
ATOM 682 C CA . LEU A 1 94 ? -0.716 2.554 15.397 1.00 85.62 94 LEU A CA 1
ATOM 683 C C . LE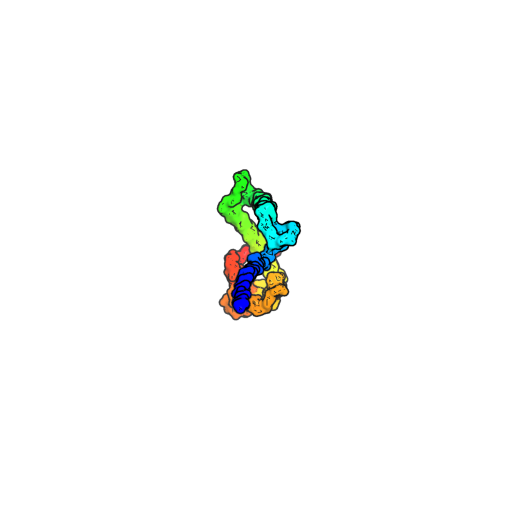U A 1 94 ? -1.049 4.038 15.553 1.00 85.62 94 LEU A C 1
ATOM 685 O O . LEU A 1 94 ? -1.793 4.405 16.453 1.00 85.62 94 LEU A O 1
ATOM 689 N N . ASP A 1 95 ? -0.556 4.880 14.645 1.00 86.19 95 ASP A N 1
ATOM 690 C CA . ASP A 1 95 ? -0.874 6.309 14.626 1.00 86.19 95 ASP A CA 1
ATOM 691 C C . ASP A 1 95 ? -2.383 6.562 14.430 1.00 86.19 95 ASP A C 1
ATOM 693 O O . ASP A 1 95 ? -2.893 7.588 14.874 1.00 86.19 95 ASP A O 1
ATOM 697 N N . LEU A 1 96 ? -3.088 5.648 13.750 1.00 86.88 96 LEU A N 1
ATOM 698 C CA . LEU A 1 96 ? -4.530 5.734 13.502 1.00 86.88 96 LEU A CA 1
ATOM 699 C C . LEU A 1 96 ? -5.377 5.060 14.580 1.00 86.88 96 LEU A C 1
ATOM 701 O O . LEU A 1 96 ? -6.426 5.597 14.905 1.00 86.88 96 LEU A O 1
ATOM 705 N N . ALA A 1 97 ? -4.934 3.916 15.102 1.00 85.56 97 ALA A N 1
ATOM 706 C CA . ALA A 1 97 ? -5.595 3.223 16.206 1.00 85.56 97 ALA A CA 1
ATOM 707 C C . ALA A 1 97 ? -5.469 4.002 17.530 1.00 85.56 97 ALA A C 1
ATOM 709 O O . ALA A 1 97 ? -6.343 3.983 18.384 1.00 85.56 97 ALA A O 1
ATOM 710 N N . GLY A 1 98 ? -4.376 4.744 17.722 1.00 83.56 98 GLY A N 1
ATOM 711 C CA . GLY A 1 98 ? -4.143 5.459 18.971 1.00 83.56 98 GLY A CA 1
ATOM 712 C C . GLY A 1 98 ? -3.747 4.510 20.106 1.00 83.56 98 GLY A C 1
ATOM 713 O O . GLY A 1 98 ? -2.827 3.709 19.952 1.00 83.56 98 GLY A O 1
ATOM 714 N N . GLU A 1 99 ? -4.378 4.651 21.276 1.00 79.38 99 GLU A N 1
ATOM 715 C CA . GLU A 1 99 ? -3.974 3.947 22.508 1.00 79.38 99 GLU A CA 1
ATOM 716 C C . GLU A 1 99 ? -4.562 2.536 22.656 1.00 79.38 99 GLU A C 1
ATOM 718 O O . GLU A 1 99 ? -4.062 1.762 23.473 1.00 79.38 99 GLU A O 1
ATOM 723 N N . ASP A 1 100 ? -5.612 2.192 21.907 1.00 83.44 100 ASP A N 1
ATOM 724 C CA . ASP A 1 100 ? -6.262 0.879 21.997 1.00 83.44 100 ASP A CA 1
ATOM 725 C C . ASP A 1 100 ? -5.636 -0.176 21.068 1.00 83.44 100 ASP A C 1
ATOM 727 O O . ASP A 1 100 ? -5.915 -1.363 21.222 1.00 83.44 100 ASP A O 1
ATOM 731 N N . GLU A 1 101 ? -4.753 0.247 20.155 1.00 83.94 101 GLU A N 1
ATOM 732 C CA . GLU A 1 101 ? -4.098 -0.585 19.137 1.00 83.94 101 GLU A CA 1
ATOM 733 C C . GLU A 1 101 ? -5.079 -1.328 18.201 1.00 83.94 101 GLU A C 1
ATOM 735 O O . GLU A 1 101 ? -4.697 -2.299 17.535 1.00 83.94 101 GLU A O 1
ATOM 740 N N . MET A 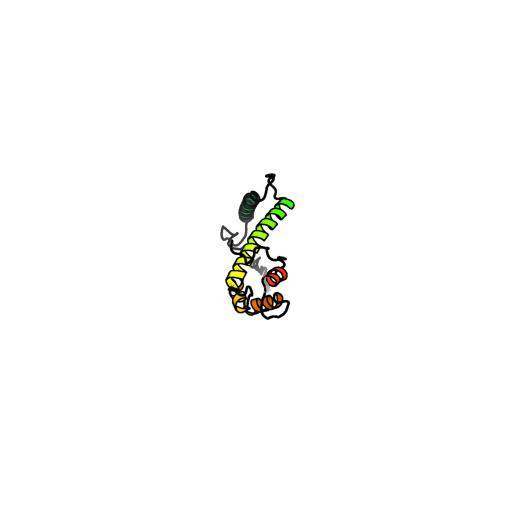1 102 ? -6.323 -0.852 18.105 1.00 88.38 102 MET A N 1
ATOM 741 C CA . MET A 1 102 ? -7.401 -1.440 17.314 1.00 88.38 102 MET A CA 1
ATOM 742 C C . MET A 1 102 ? -7.927 -0.422 16.297 1.00 88.38 102 MET A C 1
ATOM 744 O O . MET A 1 102 ? -8.150 0.735 16.617 1.00 88.38 102 MET A O 1
ATOM 748 N N . LEU A 1 103 ? -8.135 -0.838 15.044 1.00 89.69 103 LEU A N 1
ATOM 749 C CA . LEU A 1 103 ? -8.722 0.049 14.036 1.00 89.69 103 LEU A CA 1
ATOM 750 C C . LEU A 1 103 ? -10.234 -0.121 13.968 1.00 89.69 103 LEU A C 1
ATOM 752 O O . LEU A 1 103 ? -10.730 -1.214 13.687 1.00 89.69 103 LEU A O 1
ATOM 756 N N . THR A 1 104 ? -10.956 0.985 14.102 1.00 90.88 104 THR A N 1
ATOM 757 C CA . THR A 1 104 ? -12.375 1.070 13.744 1.00 90.88 104 THR A CA 1
ATOM 758 C C . THR A 1 104 ? -12.563 1.278 12.238 1.00 90.88 104 THR A C 1
ATOM 760 O O . THR A 1 104 ? -11.637 1.639 11.502 1.00 90.88 104 THR A O 1
ATOM 763 N N . LEU A 1 105 ? -13.789 1.074 11.744 1.00 88.00 105 LEU A N 1
ATOM 764 C CA . LEU A 1 105 ? -14.120 1.288 10.330 1.00 88.00 105 LEU A CA 1
ATOM 765 C C . LEU A 1 105 ? -13.876 2.737 9.883 1.00 88.00 105 LEU A C 1
ATOM 767 O O . LEU A 1 105 ? -13.394 2.962 8.768 1.00 88.00 105 LEU A O 1
ATOM 771 N N . ASP A 1 106 ? -14.186 3.706 10.745 1.00 87.81 106 ASP A N 1
ATOM 772 C CA . ASP A 1 106 ? -14.020 5.127 10.440 1.00 87.81 106 ASP A CA 1
ATOM 773 C C . ASP A 1 106 ? -12.535 5.490 10.336 1.00 87.81 106 ASP A C 1
ATOM 775 O O . ASP A 1 106 ? -12.121 6.099 9.346 1.00 87.81 106 ASP A O 1
ATOM 779 N N . GLU A 1 107 ? -11.708 5.034 11.281 1.00 88.19 107 GLU A N 1
ATOM 780 C CA . GLU A 1 107 ? -10.251 5.219 11.250 1.00 88.19 107 GLU A CA 1
ATOM 781 C C . GLU A 1 107 ? -9.626 4.530 10.038 1.00 88.19 107 GLU A C 1
ATOM 783 O O . GLU A 1 107 ? -8.818 5.128 9.322 1.00 88.19 107 GLU A O 1
ATOM 788 N N . PHE A 1 108 ? -10.058 3.306 9.731 1.00 86.12 108 PHE A N 1
ATOM 789 C CA . PHE A 1 108 ? -9.605 2.576 8.553 1.00 86.12 108 PHE A CA 1
ATOM 790 C C . PHE A 1 108 ? -9.918 3.334 7.254 1.00 86.12 108 PHE A C 1
ATOM 792 O O . PHE A 1 108 ? -9.085 3.384 6.343 1.00 86.12 108 PHE A O 1
ATOM 799 N N . ALA A 1 109 ? -11.086 3.973 7.162 1.00 86.19 109 ALA A N 1
ATOM 800 C CA . ALA A 1 109 ? -11.487 4.761 6.000 1.00 86.19 109 ALA A CA 1
ATOM 801 C C . ALA A 1 109 ? -10.670 6.057 5.829 1.00 86.19 109 ALA A C 1
ATOM 803 O O . ALA A 1 109 ? -10.575 6.567 4.708 1.00 86.19 109 ALA A O 1
ATOM 804 N N . THR A 1 110 ? -10.031 6.566 6.890 1.00 85.62 110 THR A N 1
ATOM 805 C CA . THR A 1 110 ? -9.173 7.765 6.809 1.00 85.62 110 THR A CA 1
ATOM 806 C C . THR A 1 110 ? -7.830 7.523 6.118 1.00 85.62 110 THR A C 1
ATOM 808 O O . THR A 1 110 ? -7.163 8.482 5.717 1.00 85.62 110 THR A O 1
ATOM 811 N N . LEU A 1 111 ? -7.423 6.259 5.931 1.00 81.19 111 LEU A N 1
ATOM 812 C CA . LEU A 1 111 ? -6.151 5.931 5.290 1.00 81.19 111 LEU A CA 1
ATOM 813 C C . LEU A 1 111 ? -6.041 6.622 3.915 1.00 81.19 111 LEU A C 1
ATOM 815 O O . LEU A 1 111 ? -6.966 6.532 3.100 1.00 81.19 111 LEU A O 1
ATOM 819 N N . PRO A 1 112 ? -4.878 7.209 3.560 1.00 78.31 112 PRO A N 1
ATOM 820 C CA . PRO A 1 112 ? -4.702 7.931 2.293 1.00 78.31 112 PRO A CA 1
ATOM 821 C C . PRO A 1 112 ? -5.044 7.105 1.046 1.00 78.31 112 PRO A C 1
ATOM 823 O O . PRO A 1 112 ? -5.420 7.643 0.006 1.00 78.31 112 PRO A O 1
ATOM 826 N N . ARG A 1 113 ? -4.933 5.776 1.146 1.00 76.38 113 ARG A N 1
ATOM 827 C CA . ARG A 1 113 ? -5.296 4.840 0.078 1.00 76.38 113 ARG A CA 1
ATOM 828 C C . ARG A 1 113 ? -6.804 4.813 -0.197 1.00 76.38 113 ARG A C 1
ATOM 830 O O . ARG A 1 113 ? -7.196 4.587 -1.340 1.00 76.38 113 ARG A O 1
ATOM 837 N N . PHE A 1 114 ? -7.633 5.055 0.815 1.00 77.62 114 PHE A N 1
ATOM 838 C CA . PHE A 1 114 ? -9.090 5.087 0.697 1.00 77.62 114 PHE A CA 1
ATOM 839 C C . PHE A 1 114 ? -9.654 6.492 0.475 1.00 77.62 114 PHE A C 1
ATOM 841 O O . PHE A 1 114 ? -10.818 6.600 0.113 1.00 77.62 114 PHE A O 1
ATOM 848 N N . ALA A 1 115 ? -8.827 7.544 0.512 1.00 77.06 115 ALA A N 1
ATOM 849 C CA . ALA A 1 115 ? -9.258 8.932 0.296 1.00 77.06 115 ALA A CA 1
ATOM 850 C C . ALA A 1 115 ? -10.033 9.180 -1.020 1.00 77.06 115 ALA A C 1
ATOM 852 O O . ALA A 1 115 ? -10.827 10.110 -1.106 1.00 77.06 115 ALA A O 1
ATOM 853 N N . LYS A 1 116 ? -9.805 8.365 -2.062 1.00 79.19 116 LYS A N 1
ATOM 854 C CA . LYS A 1 116 ? -10.526 8.424 -3.354 1.00 79.19 116 LYS A CA 1
ATOM 855 C C . LYS A 1 116 ? -11.418 7.205 -3.617 1.00 79.19 116 LYS A C 1
ATOM 857 O O . LYS A 1 116 ? -11.904 7.027 -4.731 1.00 79.19 116 LYS A O 1
ATOM 862 N N . THR A 1 117 ? -11.570 6.330 -2.630 1.00 80.31 117 THR A N 1
ATOM 863 C CA . THR A 1 117 ? -12.254 5.043 -2.771 1.00 80.31 117 THR A CA 1
ATOM 864 C C . THR A 1 117 ? -13.671 5.144 -2.186 1.00 80.31 117 THR A C 1
ATOM 866 O O . THR A 1 117 ? -13.848 5.821 -1.176 1.00 80.31 117 THR A O 1
ATOM 869 N N . PRO A 1 118 ? -14.692 4.490 -2.779 1.00 82.88 118 PRO A N 1
ATOM 870 C CA . PRO A 1 118 ? -16.035 4.481 -2.205 1.00 82.88 118 PRO A CA 1
ATOM 871 C C . PRO A 1 118 ? -16.047 3.874 -0.789 1.00 82.88 118 PRO A C 1
ATOM 873 O O . PRO A 1 118 ? -15.383 2.850 -0.578 1.00 82.88 118 PRO A O 1
ATOM 876 N N . PRO A 1 119 ? -16.856 4.406 0.149 1.00 81.94 119 PRO A N 1
ATOM 877 C CA . PRO A 1 119 ? -16.947 3.892 1.521 1.00 81.94 119 PRO A CA 1
ATOM 878 C C . PRO A 1 119 ? -17.279 2.395 1.600 1.00 81.94 119 PRO A C 1
ATOM 880 O O . PRO A 1 119 ? -16.785 1.681 2.467 1.00 81.94 119 PRO A O 1
ATOM 883 N N . GLN A 1 120 ? -18.062 1.884 0.645 1.00 86.62 120 GLN A N 1
ATOM 884 C CA . GLN A 1 120 ? -18.463 0.476 0.590 1.00 86.62 120 GLN A CA 1
ATOM 885 C C . GLN A 1 120 ? -17.268 -0.462 0.385 1.00 86.62 120 GLN A C 1
ATOM 887 O O . GLN A 1 120 ? -17.261 -1.578 0.892 1.00 86.62 120 GLN A O 1
ATOM 892 N N . VAL A 1 121 ? -16.244 -0.026 -0.352 1.00 86.50 121 VAL A N 1
ATOM 893 C CA . VAL A 1 121 ? -15.044 -0.840 -0.592 1.00 86.50 121 VAL A CA 1
ATOM 894 C C . VAL A 1 121 ? -14.194 -0.917 0.671 1.00 86.50 121 VAL A C 1
ATOM 896 O O . VAL A 1 121 ? -13.662 -1.985 0.969 1.00 86.50 121 VAL A O 1
ATOM 899 N N . ALA A 1 122 ? -14.092 0.188 1.418 1.00 85.69 122 ALA A N 1
ATOM 900 C CA . ALA A 1 122 ? -13.415 0.203 2.710 1.00 85.69 122 ALA A CA 1
ATOM 901 C C . ALA A 1 122 ? -14.128 -0.729 3.701 1.00 85.69 122 ALA A C 1
ATOM 903 O O . ALA A 1 122 ? -13.470 -1.588 4.273 1.00 85.69 122 ALA A O 1
ATOM 904 N N . GLY A 1 123 ? -15.461 -0.658 3.798 1.00 88.06 123 GLY A N 1
ATOM 905 C CA . GLY A 1 123 ? -16.253 -1.554 4.651 1.00 88.06 123 GLY A CA 1
ATOM 906 C C . GLY A 1 123 ? -16.157 -3.032 4.252 1.00 88.06 123 GLY A C 1
ATOM 907 O O . GLY A 1 123 ? -15.947 -3.892 5.099 1.00 88.06 123 GLY A O 1
ATOM 908 N N . ASN A 1 124 ? -16.215 -3.351 2.955 1.00 89.62 124 ASN A N 1
ATOM 909 C CA . ASN A 1 124 ? -16.041 -4.732 2.486 1.00 89.62 124 ASN A CA 1
ATOM 910 C C . ASN A 1 124 ? -14.645 -5.285 2.798 1.00 89.62 124 ASN A C 1
ATOM 912 O O . ASN A 1 124 ? -14.493 -6.478 3.058 1.00 89.62 124 ASN A O 1
ATOM 916 N N . LEU A 1 125 ? -13.619 -4.435 2.725 1.00 87.50 125 LEU A N 1
ATOM 917 C CA . LEU A 1 125 ? -12.265 -4.826 3.089 1.00 87.50 125 LEU A CA 1
ATOM 918 C C . LEU A 1 125 ? -12.118 -4.960 4.604 1.00 87.50 125 LEU A C 1
ATOM 920 O O . LEU A 1 125 ? -11.495 -5.918 5.040 1.00 87.50 125 LEU A O 1
ATOM 924 N N . PHE A 1 126 ? -12.717 -4.058 5.377 1.00 89.88 126 PHE A N 1
ATOM 925 C CA . PHE A 1 126 ? -12.756 -4.123 6.834 1.00 89.88 126 PHE A CA 1
ATOM 926 C C . PHE A 1 126 ? -13.357 -5.451 7.303 1.00 89.88 126 PHE A C 1
ATOM 928 O O . PHE A 1 126 ? -12.673 -6.219 7.963 1.00 89.88 126 PHE A O 1
ATOM 935 N N . ASN A 1 127 ? -14.538 -5.815 6.796 1.00 90.50 127 ASN A N 1
ATOM 936 C CA . ASN A 1 127 ? -15.205 -7.089 7.102 1.00 90.50 127 ASN A CA 1
ATOM 937 C C . ASN A 1 127 ? -14.409 -8.333 6.674 1.00 90.50 127 ASN A C 1
ATOM 939 O O . ASN A 1 127 ? -14.716 -9.446 7.085 1.00 90.50 127 ASN A O 1
ATOM 943 N N . ARG A 1 128 ? -13.442 -8.179 5.763 1.00 89.44 128 ARG A N 1
ATOM 944 C CA . ARG A 1 128 ? -12.542 -9.266 5.359 1.00 89.44 128 ARG A CA 1
ATOM 945 C C . ARG A 1 128 ? -11.335 -9.379 6.291 1.00 89.44 128 ARG A C 1
ATOM 947 O O . ARG A 1 128 ? -10.716 -10.442 6.338 1.00 89.44 128 ARG A O 1
ATOM 954 N N . LEU A 1 129 ? -10.946 -8.276 6.921 1.00 89.12 129 LEU A N 1
ATOM 955 C CA . LEU A 1 129 ? -9.836 -8.218 7.862 1.00 89.12 129 LEU A CA 1
ATOM 956 C C . LEU A 1 129 ? -10.286 -8.604 9.271 1.00 89.12 129 LEU A C 1
ATOM 958 O O . LEU A 1 129 ? -9.539 -9.320 9.918 1.00 89.12 129 LEU A O 1
ATOM 962 N N . ASP A 1 130 ? -11.480 -8.184 9.683 1.00 91.50 130 ASP A N 1
ATOM 963 C CA . ASP A 1 130 ? -12.139 -8.555 10.939 1.00 91.50 130 ASP A CA 1
ATOM 964 C C . ASP A 1 130 ? -12.593 -10.027 10.868 1.00 91.50 130 ASP A C 1
ATOM 966 O O . ASP A 1 130 ? -13.625 -10.363 10.274 1.00 91.50 130 ASP A O 1
ATOM 970 N N . VAL A 1 131 ? -11.738 -10.937 11.348 1.00 89.19 131 VAL A N 1
ATOM 971 C CA . VAL A 1 131 ? -11.956 -12.389 11.230 1.00 89.19 131 VAL A CA 1
ATOM 972 C C . VAL A 1 131 ? -12.782 -12.908 12.399 1.00 89.19 131 VAL A C 1
ATOM 974 O O . VAL A 1 131 ? -13.561 -13.849 12.214 1.00 89.19 131 VAL A O 1
ATOM 977 N N . ASP A 1 132 ? -12.597 -12.338 13.586 1.00 89.56 132 ASP A N 1
ATOM 978 C CA . ASP A 1 132 ? -13.336 -12.713 14.790 1.00 89.56 132 ASP A CA 1
ATOM 979 C C . ASP A 1 132 ? -14.673 -11.970 14.954 1.00 89.56 132 ASP A C 1
ATOM 981 O O . ASP A 1 132 ? -15.493 -12.386 15.778 1.00 89.56 132 ASP A O 1
ATOM 985 N N . GLN A 1 133 ? -14.958 -11.005 14.075 1.00 88.62 133 GLN A N 1
ATOM 986 C CA . GLN A 1 133 ? -16.202 -10.235 14.007 1.00 88.62 133 GLN A CA 1
ATOM 987 C C . GLN A 1 133 ? -16.459 -9.420 15.274 1.00 88.62 133 GLN A C 1
ATOM 989 O O . GLN A 1 133 ? -17.616 -9.245 15.678 1.00 88.62 133 GLN A O 1
ATOM 994 N N . ASP A 1 134 ? -15.394 -8.939 15.916 1.00 89.94 134 ASP A N 1
ATOM 995 C CA . ASP A 1 134 ? -15.487 -8.109 17.115 1.00 89.94 134 ASP A CA 1
ATOM 996 C C . ASP A 1 134 ? -15.816 -6.634 16.798 1.00 89.94 134 ASP A C 1
ATOM 998 O O . ASP A 1 134 ? -16.159 -5.864 17.701 1.00 89.94 134 ASP A O 1
ATOM 1002 N N . GLY A 1 135 ? -15.823 -6.266 15.509 1.00 87.62 135 GLY A N 1
ATOM 1003 C CA . GLY A 1 135 ? -16.108 -4.915 15.024 1.00 87.62 135 GLY A CA 1
ATOM 1004 C C . GLY A 1 135 ? -14.879 -4.008 14.971 1.00 87.62 135 GLY A C 1
ATOM 1005 O O . GLY A 1 135 ? -15.013 -2.823 14.646 1.00 87.62 135 GLY A O 1
ATOM 1006 N N . TYR A 1 136 ? -13.703 -4.556 15.251 1.00 91.00 136 TYR A N 1
ATOM 1007 C CA . TYR A 1 136 ? -12.406 -3.910 15.205 1.00 91.00 136 TYR A CA 1
ATOM 1008 C C . TYR A 1 136 ? -11.468 -4.724 14.310 1.00 91.00 136 TYR A C 1
ATOM 1010 O O . TYR A 1 136 ? -11.711 -5.871 13.956 1.00 91.00 136 TYR A O 1
ATOM 1018 N N . VAL A 1 137 ? -10.382 -4.100 13.868 1.00 90.69 137 VAL A N 1
ATOM 1019 C CA . VAL A 1 137 ? -9.312 -4.821 13.178 1.00 90.69 137 VAL A CA 1
ATOM 1020 C C . VAL A 1 137 ? -8.060 -4.680 14.009 1.00 90.69 137 VAL A C 1
ATOM 1022 O O . VAL A 1 137 ? -7.518 -3.580 14.128 1.00 90.69 137 VAL A O 1
ATOM 1025 N N . SER A 1 138 ? -7.568 -5.797 14.536 1.00 89.75 138 SER A N 1
ATOM 1026 C CA . SER A 1 138 ? -6.289 -5.829 15.236 1.00 89.75 138 SER A CA 1
ATOM 1027 C C . SER A 1 138 ? -5.110 -5.762 14.262 1.00 89.75 138 SER A C 1
ATOM 1029 O O . SER A 1 138 ? -5.191 -6.113 13.076 1.00 89.75 138 SER A O 1
ATOM 1031 N N . LEU A 1 139 ? -3.942 -5.369 14.772 1.00 85.88 139 LEU A N 1
ATOM 1032 C CA . LEU A 1 139 ? -2.714 -5.311 13.977 1.00 85.88 139 LEU A CA 1
ATOM 1033 C C . LEU A 1 139 ? -2.344 -6.698 13.403 1.00 85.88 139 LEU A C 1
ATOM 1035 O O . LEU A 1 139 ? -1.862 -6.815 12.274 1.00 85.88 139 LEU A O 1
ATOM 1039 N N . VAL A 1 140 ? -2.615 -7.776 14.143 1.00 87.12 140 VAL A N 1
ATOM 1040 C CA . VAL A 1 140 ? -2.365 -9.154 13.688 1.00 87.12 140 VAL A CA 1
ATOM 1041 C C . VAL A 1 140 ? -3.282 -9.527 12.523 1.00 87.12 140 VAL A C 1
ATOM 1043 O O . VAL A 1 140 ? -2.820 -10.096 11.528 1.00 87.12 140 VAL A O 1
ATOM 1046 N N . GLU A 1 141 ? -4.564 -9.204 12.626 1.00 89.06 141 GLU A N 1
ATOM 1047 C CA . GLU A 1 141 ? -5.553 -9.476 11.585 1.00 89.06 141 GLU A CA 1
ATOM 1048 C C . GLU A 1 141 ? -5.293 -8.670 10.322 1.00 89.06 141 GLU A C 1
ATOM 1050 O O . GLU A 1 141 ? -5.292 -9.226 9.222 1.00 89.06 141 GLU A O 1
ATOM 1055 N N . PHE A 1 142 ? -4.942 -7.394 10.464 1.00 88.38 142 PHE A N 1
ATOM 1056 C CA . PHE A 1 142 ? -4.559 -6.549 9.341 1.00 88.38 142 PHE A CA 1
ATOM 1057 C C . PHE A 1 142 ? -3.381 -7.147 8.548 1.00 88.38 142 PHE A C 1
ATOM 1059 O O . PHE A 1 142 ? -3.402 -7.226 7.310 1.00 88.38 142 PHE A O 1
ATOM 1066 N N . PHE A 1 143 ? -2.335 -7.611 9.238 1.00 87.19 143 PHE A N 1
ATOM 1067 C CA . PHE A 1 143 ? -1.157 -8.195 8.587 1.00 87.19 143 PHE A CA 1
ATOM 1068 C C . PHE A 1 143 ? -1.451 -9.553 7.935 1.00 87.19 143 PHE A C 1
ATOM 1070 O O . PHE A 1 143 ? -0.997 -9.809 6.810 1.00 87.19 143 PHE A O 1
ATOM 1077 N N . LYS A 1 144 ? -2.257 -10.399 8.583 1.00 86.81 144 LYS A N 1
ATOM 1078 C CA . LYS A 1 144 ? -2.676 -11.694 8.027 1.00 86.81 144 LYS A CA 1
ATOM 1079 C C . LYS A 1 144 ? -3.615 -11.522 6.837 1.00 86.81 144 LYS A C 1
ATOM 1081 O O . LYS A 1 144 ? -3.368 -12.096 5.776 1.00 86.81 144 LYS A O 1
ATOM 1086 N N . GLY A 1 145 ? -4.641 -10.688 6.971 1.00 83.25 145 GLY A N 1
ATOM 1087 C CA . GLY A 1 145 ? -5.662 -10.468 5.949 1.00 83.25 145 GLY A CA 1
ATOM 1088 C C . GLY A 1 145 ? -5.135 -9.761 4.698 1.00 83.25 145 GLY A C 1
ATOM 1089 O O . GLY A 1 145 ? -5.650 -9.971 3.599 1.00 83.25 145 GLY A O 1
ATOM 1090 N N . THR A 1 146 ? -4.041 -9.001 4.819 1.00 82.00 146 THR A N 1
ATOM 1091 C CA . THR A 1 146 ? -3.336 -8.421 3.664 1.00 82.00 146 THR A CA 1
ATOM 1092 C C . THR A 1 146 ? -2.273 -9.338 3.047 1.00 82.00 146 THR A C 1
ATOM 1094 O O . THR A 1 146 ? -1.597 -8.934 2.099 1.00 82.00 146 THR A O 1
ATOM 1097 N N . GLY A 1 147 ? -2.106 -10.566 3.554 1.00 81.81 147 GLY A N 1
ATOM 1098 C CA . GLY A 1 147 ? -1.108 -11.525 3.065 1.00 81.81 147 GLY A CA 1
ATOM 1099 C C . GLY A 1 147 ? 0.338 -11.129 3.384 1.00 81.81 147 GLY A C 1
ATOM 1100 O O . GLY A 1 147 ? 1.278 -11.658 2.789 1.00 81.81 147 GLY A O 1
ATOM 1101 N N . ARG A 1 148 ? 0.545 -10.181 4.307 1.00 80.75 148 ARG A N 1
ATOM 1102 C CA . ARG A 1 148 ? 1.886 -9.754 4.728 1.00 80.75 148 ARG A CA 1
ATOM 1103 C C . ARG A 1 148 ? 2.528 -10.760 5.673 1.00 80.75 148 ARG A C 1
ATOM 1105 O O . ARG A 1 148 ? 3.746 -10.923 5.597 1.00 80.75 148 ARG A O 1
ATOM 1112 N N . GLY A 1 149 ? 1.719 -11.489 6.442 1.00 83.69 149 GLY A N 1
ATOM 1113 C CA . GLY A 1 149 ? 2.152 -12.529 7.372 1.00 83.69 149 GLY A CA 1
ATOM 1114 C C . GLY A 1 149 ? 1.923 -12.094 8.814 1.00 83.69 149 GLY A C 1
ATOM 1115 O O . GLY A 1 149 ? 0.867 -11.556 9.129 1.00 83.69 149 GLY A O 1
ATOM 1116 N N . ASN A 1 150 ? 2.908 -12.328 9.680 1.00 82.12 150 ASN A N 1
ATOM 1117 C CA . ASN A 1 150 ? 2.884 -11.806 11.042 1.00 82.12 150 ASN A CA 1
ATOM 1118 C C . ASN A 1 150 ? 3.433 -10.376 11.080 1.00 82.12 150 ASN A C 1
ATOM 1120 O O . ASN A 1 150 ? 4.332 -10.048 10.297 1.00 82.12 150 ASN A O 1
ATOM 1124 N N . PRO A 1 151 ? 2.929 -9.537 11.994 1.00 80.75 151 PRO A N 1
ATOM 1125 C CA . PRO A 1 151 ? 3.470 -8.204 12.173 1.00 80.75 151 PRO A CA 1
ATOM 1126 C C . PRO A 1 151 ? 4.918 -8.226 12.678 1.00 80.75 151 PRO A C 1
ATOM 1128 O O . PRO A 1 151 ? 5.344 -9.199 13.311 1.00 80.75 151 PRO A O 1
ATOM 1131 N N . PRO A 1 152 ? 5.701 -7.167 12.404 1.00 79.69 152 PRO A N 1
ATOM 1132 C CA . PRO A 1 152 ? 7.070 -7.087 12.886 1.00 79.69 15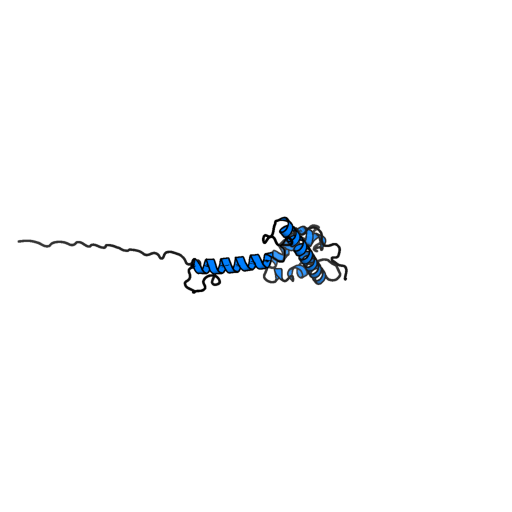2 PRO A CA 1
ATOM 1133 C C . PRO A 1 152 ? 7.084 -7.030 14.420 1.00 79.69 152 PRO A C 1
ATOM 1135 O O . PRO A 1 152 ? 6.310 -6.295 15.020 1.00 79.69 152 PRO A O 1
ATOM 1138 N N . ALA A 1 153 ? 8.001 -7.768 15.054 1.00 70.44 153 ALA A N 1
ATOM 1139 C CA . ALA A 1 153 ? 8.051 -7.954 16.513 1.00 70.44 153 ALA A CA 1
ATOM 1140 C C . ALA A 1 153 ? 8.174 -6.656 17.345 1.00 70.44 153 ALA A C 1
ATOM 1142 O O . ALA A 1 153 ? 7.919 -6.675 18.543 1.00 70.44 153 ALA A O 1
ATOM 1143 N N . ASN A 1 154 ? 8.566 -5.544 16.712 1.00 63.75 154 ASN A N 1
ATOM 1144 C CA . ASN A 1 154 ? 8.710 -4.228 17.342 1.00 63.75 154 ASN A CA 1
ATOM 1145 C C . ASN A 1 154 ? 7.601 -3.234 16.943 1.00 63.75 154 ASN A C 1
ATOM 1147 O O . ASN A 1 154 ? 7.722 -2.049 17.249 1.00 63.75 154 ASN A O 1
ATOM 1151 N N . ALA A 1 155 ? 6.557 -3.665 16.227 1.00 59.12 155 ALA A N 1
ATOM 1152 C CA . ALA A 1 155 ? 5.370 -2.836 16.022 1.00 59.12 155 ALA A CA 1
ATOM 1153 C C . ALA A 1 155 ? 4.747 -2.539 17.395 1.00 59.12 155 ALA A C 1
ATOM 1155 O O . ALA A 1 155 ? 4.385 -3.473 18.099 1.00 59.12 155 ALA A O 1
ATOM 1156 N N . GLY A 1 156 ? 4.691 -1.266 17.796 1.00 53.41 156 GLY A N 1
ATOM 1157 C CA . GLY A 1 156 ? 4.050 -0.841 19.052 1.00 53.41 156 GLY A CA 1
ATOM 1158 C C . GLY A 1 156 ? 5.004 -0.440 20.176 1.00 53.41 156 GLY A C 1
ATOM 1159 O O . GLY A 1 156 ? 4.575 0.176 21.143 1.00 53.41 156 GLY A O 1
ATOM 1160 N N . ARG A 1 157 ? 6.315 -0.708 20.067 1.00 49.91 157 ARG A N 1
ATOM 1161 C CA . ARG A 1 157 ? 7.280 -0.264 21.087 1.00 49.91 157 ARG A CA 1
ATOM 1162 C C . ARG A 1 157 ? 8.006 0.999 20.601 1.00 49.91 157 ARG A C 1
ATOM 1164 O O . ARG A 1 157 ? 8.692 0.915 19.576 1.00 49.91 157 ARG A O 1
ATOM 1171 N N . PRO A 1 158 ? 7.887 2.156 21.284 1.00 44.94 158 PRO A N 1
ATOM 1172 C CA . PRO A 1 158 ? 8.699 3.318 20.940 1.00 44.94 158 PRO A CA 1
ATOM 1173 C C . PRO A 1 158 ? 10.184 2.939 21.029 1.00 44.94 158 PRO A C 1
ATOM 1175 O O . PRO A 1 158 ? 10.577 2.156 21.900 1.00 44.94 158 PRO A O 1
ATOM 1178 N N . LYS A 1 159 ? 10.981 3.435 20.075 1.00 47.38 159 LYS A N 1
ATOM 1179 C CA . LYS A 1 159 ? 12.441 3.280 20.093 1.00 47.38 159 LYS A CA 1
ATOM 1180 C C . LYS A 1 159 ? 13.072 4.055 21.239 1.00 47.38 159 LYS A C 1
ATOM 1182 O O . LYS A 1 159 ? 12.583 5.171 21.517 1.00 47.38 159 LYS A O 1
#

Secondary structure (DSSP, 8-state):
-------------------S-------TTT-SS-SSS--HHHHHHHHHHHHHHHHHHHTTT-SS-SSS--HHHHHHHHHHHHHHHHHHHHHHHHHHHTTS-EE-HHHHHTSTTTTTS-HHHHHHHHHHH-SS-SSSEEHHHHHHHTT--SPPTTTT---

Foldseek 3Di:
DDDDDDDDDDPDDPPPCPDPDDQPQDPPVQCPVRPSDRDPVSVVVVVVVVVVVCQVVCVVQPPVPPSDCDPVSVVVVCVVVLLVVLLVVLVLQCVQVDPVQWAALVSQCPPPVNPVPDSVVSVVLQVQLPPVPPRIHHPQSVCVSVVVHGRDPCRPPDD

Sequence (159 aa):
MKTISALFITFAGICGAVPPGASTSAPAFLDVNGDGVISESERQAYEEARANARVSGGEKWDSNHDGTVDEGERQAAVAILKGRMDSKVASLFLDLAGEDEMLTLDEFATLPRFAKTPPQVAGNLFNRLDVDQDGYVSLVEFFKGTGRGNPPANAGRPK